Protein AF-A0ABD5UGR2-F1 (afdb_monomer)

Structure (mmCIF, N/CA/C/O backbone):
data_AF-A0ABD5UGR2-F1
#
_entry.id   AF-A0ABD5UGR2-F1
#
loop_
_atom_site.group_PDB
_atom_site.id
_atom_site.type_symbol
_atom_site.label_atom_id
_atom_site.label_alt_id
_atom_site.label_comp_id
_atom_site.label_asym_id
_atom_site.label_entity_id
_atom_site.label_seq_id
_atom_site.pdbx_PDB_ins_code
_atom_site.Cartn_x
_atom_site.Cartn_y
_atom_site.Cartn_z
_atom_site.occupancy
_atom_site.B_iso_or_equiv
_atom_site.auth_seq_id
_atom_site.auth_comp_id
_atom_site.auth_asym_id
_atom_site.auth_atom_id
_atom_site.pdbx_PDB_model_num
ATOM 1 N N . MET A 1 1 ? 30.090 -13.071 13.241 1.00 34.38 1 MET A N 1
ATOM 2 C CA . MET A 1 1 ? 28.901 -12.223 13.457 1.00 34.38 1 MET A CA 1
ATOM 3 C C . MET A 1 1 ? 27.760 -12.884 12.710 1.00 34.38 1 MET A C 1
ATOM 5 O O . MET A 1 1 ? 27.847 -12.988 11.494 1.00 34.38 1 MET A O 1
ATOM 9 N N . GLY A 1 2 ? 26.800 -13.471 13.425 1.00 33.19 2 GLY A N 1
ATOM 10 C CA . GLY A 1 2 ? 25.621 -14.063 12.788 1.00 33.19 2 GLY A CA 1
ATOM 11 C C . GLY A 1 2 ? 24.714 -12.965 12.222 1.00 33.19 2 GLY A C 1
ATOM 12 O O . GLY A 1 2 ? 24.789 -11.835 12.709 1.00 33.19 2 GLY A O 1
ATOM 13 N N . PRO A 1 3 ? 23.892 -13.257 11.202 1.00 37.03 3 PRO A N 1
ATOM 14 C CA . PRO A 1 3 ? 22.902 -12.302 10.729 1.00 37.03 3 PRO A CA 1
ATOM 15 C C . PRO A 1 3 ? 21.953 -11.975 11.884 1.00 37.03 3 PRO A C 1
ATOM 17 O O . PRO A 1 3 ? 21.400 -12.876 12.516 1.00 37.03 3 PRO A O 1
ATOM 20 N N . THR A 1 4 ? 21.798 -10.688 12.182 1.00 37.28 4 THR A N 1
ATOM 21 C CA . THR A 1 4 ? 20.775 -10.197 13.103 1.00 37.28 4 THR A CA 1
ATOM 22 C C . THR A 1 4 ? 19.424 -10.733 12.624 1.00 37.28 4 THR A C 1
ATOM 24 O O . THR A 1 4 ? 19.111 -10.576 11.439 1.00 37.28 4 THR A O 1
ATOM 27 N N . PRO A 1 5 ? 18.624 -11.395 13.474 1.00 38.44 5 PRO A N 1
ATOM 28 C CA . PRO A 1 5 ? 17.285 -11.783 13.078 1.00 38.44 5 PRO A CA 1
ATOM 29 C C . PRO A 1 5 ? 16.482 -10.492 12.902 1.00 38.44 5 PRO A C 1
ATOM 31 O O . PRO A 1 5 ? 16.138 -9.832 13.878 1.00 38.44 5 PRO A O 1
ATOM 34 N N . HIS A 1 6 ? 16.201 -10.102 11.660 1.00 45.94 6 HIS A N 1
ATOM 35 C CA . HIS A 1 6 ? 15.131 -9.149 11.385 1.00 45.94 6 HIS A CA 1
ATOM 36 C C . HIS A 1 6 ? 13.817 -9.869 11.716 1.00 45.94 6 HIS A C 1
ATOM 38 O O . HIS A 1 6 ? 13.254 -10.556 10.870 1.00 45.94 6 HIS A O 1
ATOM 44 N N . SER A 1 7 ? 13.392 -9.813 12.984 1.00 45.75 7 SER A N 1
ATOM 45 C CA . SER A 1 7 ? 12.171 -10.478 13.464 1.00 45.75 7 SER A CA 1
ATOM 46 C C . SER A 1 7 ? 10.907 -9.642 13.254 1.00 45.75 7 SER A C 1
ATOM 48 O O . SER A 1 7 ? 9.830 -10.068 13.661 1.00 45.75 7 SER A O 1
ATOM 50 N N . GLU A 1 8 ? 11.017 -8.457 12.655 1.00 59.09 8 GLU A N 1
ATOM 51 C CA . GLU A 1 8 ? 9.871 -7.602 12.367 1.00 59.09 8 GLU A CA 1
ATOM 52 C C . GLU A 1 8 ? 9.554 -7.592 10.873 1.00 59.09 8 GLU A C 1
ATOM 54 O O . GLU A 1 8 ? 10.422 -7.355 10.034 1.00 59.09 8 GLU A O 1
ATOM 59 N N . ALA A 1 9 ? 8.281 -7.841 10.557 1.00 66.06 9 ALA A N 1
ATOM 60 C CA . ALA A 1 9 ? 7.739 -7.738 9.210 1.00 66.06 9 ALA A CA 1
ATOM 61 C C . ALA A 1 9 ? 8.011 -6.340 8.621 1.00 66.06 9 ALA A C 1
ATOM 63 O O . ALA A 1 9 ? 7.829 -5.323 9.297 1.00 66.06 9 ALA A O 1
ATOM 64 N N . VAL A 1 10 ? 8.421 -6.294 7.352 1.00 81.38 10 VAL A N 1
ATOM 65 C CA . VAL A 1 10 ? 8.827 -5.064 6.656 1.00 81.38 10 VAL A CA 1
ATOM 66 C C . VAL A 1 10 ? 7.631 -4.139 6.433 1.00 81.38 10 VAL A C 1
ATOM 68 O O . VAL A 1 10 ? 6.599 -4.595 5.970 1.00 81.38 10 VAL A O 1
ATOM 71 N N . ALA A 1 11 ? 7.750 -2.835 6.693 1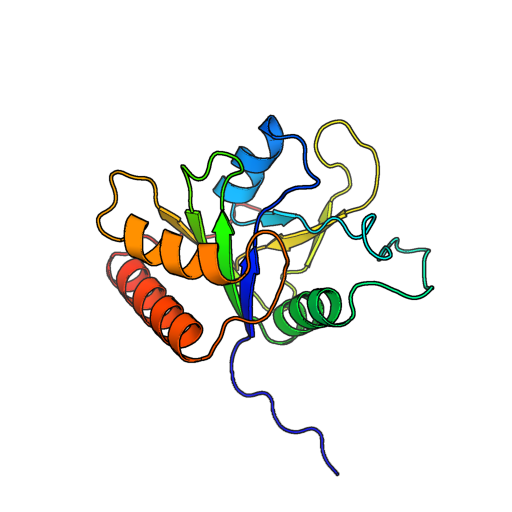.00 83.94 11 ALA A N 1
ATOM 72 C CA . ALA A 1 11 ? 6.663 -1.872 6.489 1.00 83.94 11 ALA A CA 1
ATOM 73 C C . ALA A 1 11 ? 6.960 -0.914 5.319 1.00 83.94 11 ALA A C 1
ATOM 75 O O . ALA A 1 11 ? 7.968 -0.219 5.366 1.00 83.94 11 ALA A O 1
ATOM 76 N N . ILE A 1 12 ? 6.107 -0.854 4.286 1.00 84.56 12 ILE A N 1
ATOM 77 C CA . ILE A 1 12 ? 6.342 -0.069 3.050 1.00 84.56 12 ILE A CA 1
ATOM 78 C C . ILE A 1 12 ? 5.190 0.901 2.754 1.00 84.56 12 ILE A C 1
ATOM 80 O O . ILE A 1 12 ? 4.027 0.529 2.833 1.00 84.56 12 ILE A O 1
ATOM 84 N N . ALA A 1 13 ? 5.480 2.118 2.292 1.00 83.69 13 ALA A N 1
ATOM 85 C CA . ALA A 1 13 ? 4.491 2.991 1.640 1.00 83.69 13 ALA A CA 1
ATOM 86 C C . ALA A 1 13 ? 4.974 3.443 0.260 1.00 83.69 13 ALA A C 1
ATOM 88 O O . ALA A 1 13 ? 6.170 3.667 0.075 1.00 83.69 13 ALA A O 1
ATOM 89 N N . CYS A 1 14 ? 4.059 3.538 -0.712 1.00 80.56 14 CYS A N 1
ATOM 90 C CA . CYS A 1 14 ? 4.409 3.825 -2.107 1.00 80.56 14 CYS A CA 1
ATOM 91 C C . CYS A 1 14 ? 3.213 4.233 -2.998 1.00 80.56 14 CYS A C 1
ATOM 93 O O . CYS A 1 14 ? 2.047 4.216 -2.591 1.00 80.56 14 CYS A O 1
ATOM 95 N N . GLU A 1 15 ? 3.531 4.566 -4.253 1.00 76.50 15 GLU A N 1
ATOM 96 C CA . GLU A 1 15 ? 2.606 4.880 -5.347 1.00 76.50 15 GLU A CA 1
ATOM 97 C C . GLU A 1 15 ? 3.103 4.212 -6.645 1.00 76.50 15 GLU A C 1
ATOM 99 O O . GLU A 1 15 ? 4.303 4.225 -6.920 1.00 76.50 15 GLU A O 1
ATOM 104 N N . ASN A 1 16 ? 2.195 3.677 -7.469 1.00 73.75 16 ASN A N 1
ATOM 105 C CA . ASN A 1 16 ? 2.500 2.956 -8.719 1.00 73.75 16 ASN A CA 1
ATOM 106 C C . ASN A 1 16 ? 2.838 3.889 -9.909 1.00 73.75 16 ASN A C 1
ATOM 108 O O . ASN A 1 16 ? 2.299 3.740 -11.003 1.00 73.75 16 ASN A O 1
ATOM 112 N N . LYS A 1 17 ? 3.734 4.867 -9.731 1.00 66.31 17 LYS A N 1
ATOM 113 C CA . LYS A 1 17 ? 3.922 5.994 -10.675 1.00 66.31 17 LYS A CA 1
ATOM 114 C C . LYS A 1 17 ? 4.314 5.652 -12.111 1.00 66.31 17 LYS A C 1
ATOM 116 O O . LYS A 1 17 ? 4.044 6.433 -13.016 1.00 66.31 17 LYS A O 1
ATOM 121 N N . ALA A 1 18 ? 4.978 4.530 -12.321 1.00 64.50 18 ALA A N 1
ATOM 122 C CA . ALA A 1 18 ? 5.508 4.153 -13.625 1.00 64.50 18 ALA A CA 1
ATOM 123 C C . ALA A 1 18 ? 4.540 3.352 -14.506 1.00 64.50 18 ALA A C 1
ATOM 125 O O . ALA A 1 18 ? 4.860 2.947 -15.626 1.00 64.50 18 ALA A O 1
ATOM 126 N N . VAL A 1 19 ? 3.341 3.120 -13.992 1.00 71.25 19 VAL A N 1
ATOM 127 C CA . VAL A 1 19 ? 2.264 2.448 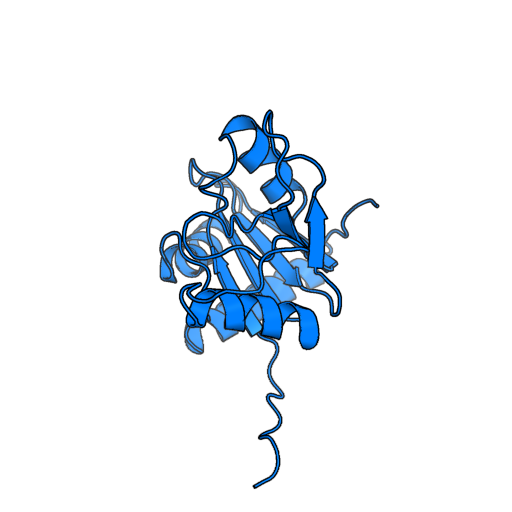-14.701 1.00 71.25 19 VAL A CA 1
ATOM 128 C C . VAL A 1 19 ? 1.344 3.509 -15.316 1.00 71.25 19 VAL A C 1
ATOM 130 O O . VAL A 1 19 ? 1.176 4.572 -14.722 1.00 71.25 19 VAL A O 1
ATOM 133 N N . PRO A 1 20 ? 0.700 3.281 -16.473 1.00 75.06 20 PRO A N 1
ATOM 134 C CA . PRO A 1 20 ? -0.332 4.193 -16.967 1.00 75.06 20 PRO A CA 1
ATOM 135 C C . PRO A 1 20 ? -1.441 4.420 -15.928 1.00 75.06 20 PRO A C 1
ATOM 137 O O . PRO A 1 20 ? -1.898 3.466 -15.296 1.00 75.06 20 PRO A O 1
ATOM 140 N N . SER A 1 21 ? -1.898 5.665 -15.753 1.00 73.62 21 SER A N 1
ATOM 141 C CA . SER A 1 21 ? -2.865 6.044 -14.703 1.00 73.62 21 SER A CA 1
ATOM 142 C C . SER A 1 21 ? -4.138 5.192 -14.702 1.00 73.62 21 SER A C 1
ATOM 144 O O . SER A 1 21 ? -4.664 4.864 -13.640 1.00 73.62 21 SER A O 1
ATOM 146 N N . GLU A 1 22 ? -4.604 4.793 -15.887 1.00 73.25 22 GLU A N 1
ATOM 147 C CA . GLU A 1 22 ? -5.770 3.922 -16.067 1.00 73.25 22 GLU A CA 1
ATOM 148 C C . GLU A 1 22 ? -5.552 2.522 -15.465 1.00 73.25 22 GLU A C 1
ATOM 150 O O . GLU A 1 22 ? -6.447 1.955 -14.841 1.00 73.25 22 GLU A O 1
ATOM 155 N N . SER A 1 23 ? -4.336 1.980 -15.571 1.00 77.69 23 SER A N 1
ATOM 156 C CA . SER A 1 23 ? -3.981 0.670 -15.015 1.00 77.69 23 SER A CA 1
ATOM 157 C C . SER A 1 23 ? -3.564 0.749 -13.542 1.00 77.69 23 SER A C 1
ATOM 159 O O . SER A 1 23 ? -3.814 -0.194 -12.791 1.00 77.69 23 SER A O 1
ATOM 161 N N . GLN A 1 24 ? -3.000 1.877 -13.090 1.00 78.88 24 GLN A N 1
ATOM 162 C CA . GLN A 1 24 ? -2.633 2.100 -11.682 1.00 78.88 24 GLN A CA 1
ATOM 163 C C . GLN A 1 24 ? -3.812 1.868 -10.735 1.00 78.88 24 GLN A C 1
ATOM 165 O O . GLN A 1 24 ? -3.679 1.160 -9.738 1.00 78.88 24 GLN A O 1
ATOM 170 N N . GLY A 1 25 ? -4.978 2.434 -11.064 1.00 81.88 25 GLY A N 1
ATOM 171 C CA . GLY A 1 25 ? -6.188 2.268 -10.259 1.00 81.88 25 GLY A CA 1
ATOM 172 C C . GLY A 1 25 ? -6.565 0.797 -10.080 1.00 81.88 25 GLY A C 1
ATOM 173 O O . GLY A 1 25 ? -6.869 0.374 -8.966 1.00 81.88 25 GLY A O 1
ATOM 174 N N . ARG A 1 26 ? -6.460 0.002 -11.153 1.00 85.56 26 ARG A N 1
ATOM 175 C CA . ARG A 1 26 ? -6.736 -1.439 -11.131 1.00 85.56 26 ARG A CA 1
ATOM 176 C C . ARG A 1 26 ? -5.749 -2.197 -10.246 1.00 85.56 26 ARG A C 1
ATOM 178 O O . ARG A 1 26 ? -6.196 -2.941 -9.382 1.00 85.56 26 ARG A O 1
ATOM 185 N N . TYR A 1 27 ? -4.442 -1.998 -10.418 1.00 86.19 27 TYR A N 1
ATOM 186 C CA . TYR A 1 27 ? -3.434 -2.719 -9.629 1.00 86.19 27 TYR A CA 1
ATOM 187 C C . TYR A 1 27 ? -3.499 -2.371 -8.142 1.00 86.19 27 TYR A C 1
ATOM 189 O O . TYR A 1 27 ? -3.452 -3.257 -7.291 1.00 86.19 27 TYR A O 1
ATOM 197 N N . ASN A 1 28 ? -3.727 -1.100 -7.815 1.00 87.50 28 ASN A N 1
ATOM 198 C CA . ASN A 1 28 ? -3.968 -0.690 -6.436 1.00 87.50 28 ASN A CA 1
ATOM 199 C C . ASN A 1 28 ? -5.218 -1.378 -5.885 1.00 87.50 28 ASN A C 1
ATOM 201 O O . ASN A 1 28 ? -5.177 -2.002 -4.827 1.00 87.50 28 ASN A O 1
ATOM 205 N N . ALA A 1 29 ? -6.320 -1.338 -6.638 1.00 87.31 29 ALA A N 1
ATOM 206 C CA . ALA A 1 29 ? -7.564 -1.985 -6.252 1.00 87.31 29 ALA A CA 1
ATOM 207 C C . ALA A 1 29 ? -7.441 -3.509 -6.113 1.00 87.31 29 ALA A C 1
ATOM 209 O O . ALA A 1 29 ? -8.297 -4.087 -5.450 1.00 87.31 29 ALA A O 1
ATOM 210 N N . THR A 1 30 ? -6.403 -4.154 -6.648 1.00 88.44 30 THR A N 1
ATOM 211 C CA . THR A 1 30 ? -6.105 -5.585 -6.449 1.00 88.44 30 THR A CA 1
ATOM 212 C C . THR A 1 30 ? -4.962 -5.841 -5.465 1.00 88.44 30 THR A C 1
ATOM 214 O O . THR A 1 30 ? -4.590 -6.991 -5.248 1.00 88.44 30 THR A O 1
ATOM 217 N N . GLY A 1 31 ? -4.419 -4.801 -4.827 1.00 88.56 31 GLY A N 1
ATOM 218 C CA . GLY A 1 31 ? -3.352 -4.938 -3.834 1.00 88.56 31 GLY A CA 1
ATOM 219 C C . GLY A 1 31 ? -1.993 -5.269 -4.437 1.00 88.56 31 GLY A C 1
ATOM 220 O O . GLY A 1 31 ? -1.127 -5.791 -3.739 1.00 88.56 31 GLY A O 1
ATOM 221 N N . LEU A 1 32 ? -1.825 -4.986 -5.727 1.00 88.38 32 LEU A N 1
ATOM 222 C CA . LEU A 1 32 ? -0.585 -5.182 -6.449 1.00 88.38 32 LEU A CA 1
ATOM 223 C C . LEU A 1 32 ? 0.195 -3.868 -6.483 1.00 88.38 32 LEU A C 1
ATOM 225 O O . LEU A 1 32 ? -0.168 -2.912 -7.175 1.00 88.38 32 LEU A O 1
ATOM 229 N N . LEU A 1 33 ? 1.294 -3.834 -5.739 1.00 85.56 33 LEU A N 1
ATOM 230 C CA . LEU A 1 33 ? 2.320 -2.820 -5.914 1.00 85.56 33 LEU A CA 1
ATOM 231 C C . LEU A 1 33 ? 3.103 -3.195 -7.166 1.00 85.56 33 L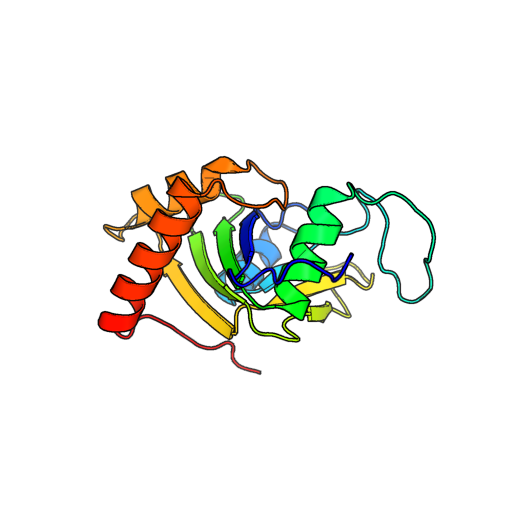EU A C 1
ATOM 233 O O . LEU A 1 33 ? 3.744 -4.237 -7.187 1.00 85.56 33 LEU A O 1
ATOM 237 N N . VAL A 1 34 ? 3.046 -2.371 -8.202 1.00 79.56 34 VAL A N 1
ATOM 238 C CA . VAL A 1 34 ? 3.834 -2.547 -9.419 1.00 79.56 34 VAL A CA 1
ATOM 239 C C . VAL A 1 34 ? 5.100 -1.723 -9.273 1.00 79.56 34 VAL A C 1
ATOM 241 O O . VAL A 1 34 ? 5.058 -0.495 -9.192 1.00 79.56 34 VAL A O 1
ATOM 244 N N . VAL A 1 35 ? 6.236 -2.406 -9.230 1.00 71.75 35 VAL A N 1
ATOM 245 C CA . VAL A 1 35 ? 7.534 -1.764 -9.083 1.00 71.75 35 VAL A CA 1
ATOM 246 C C . VAL A 1 35 ? 8.148 -1.657 -10.469 1.00 71.75 35 VAL A C 1
ATOM 248 O O . VAL A 1 35 ? 8.510 -2.656 -11.087 1.00 71.75 35 VAL A O 1
ATOM 251 N N . ASP A 1 36 ? 8.252 -0.429 -10.970 1.00 59.09 36 ASP A N 1
ATOM 252 C CA . ASP A 1 36 ? 9.050 -0.164 -12.159 1.00 59.09 36 ASP A CA 1
ATOM 253 C C . ASP A 1 36 ? 10.504 0.031 -11.771 1.00 59.09 36 ASP A C 1
ATOM 255 O O . ASP A 1 36 ? 10.913 1.069 -11.245 1.00 59.09 36 ASP A O 1
ATOM 259 N N . TYR A 1 37 ? 11.281 -1.001 -12.053 1.00 54.09 37 TYR A N 1
ATOM 260 C CA . TYR A 1 37 ? 12.714 -0.997 -11.838 1.00 54.09 37 TYR A CA 1
ATOM 261 C C . TYR A 1 37 ? 13.471 -0.199 -12.916 1.00 54.09 37 TYR A C 1
ATOM 263 O O . TYR A 1 37 ? 14.674 -0.014 -12.785 1.00 54.09 37 TYR A O 1
ATOM 271 N N . SER A 1 38 ? 12.825 0.313 -13.970 1.00 40.34 38 SER A N 1
ATOM 272 C CA . SER A 1 38 ? 13.517 1.017 -15.063 1.00 40.34 38 SER A CA 1
ATOM 273 C C . SER A 1 38 ? 13.993 2.432 -14.703 1.00 40.34 38 SER A C 1
ATOM 275 O O . SER A 1 38 ? 14.941 2.928 -15.304 1.00 40.34 38 SER A O 1
ATOM 277 N N . THR A 1 39 ? 13.429 3.067 -13.669 1.00 45.19 39 THR A N 1
ATOM 278 C CA . THR A 1 39 ? 13.901 4.381 -13.172 1.00 45.19 39 THR A CA 1
ATOM 279 C C . THR A 1 39 ? 15.034 4.271 -12.141 1.00 45.19 39 THR A C 1
ATOM 281 O O . THR A 1 39 ? 15.503 5.274 -11.603 1.00 45.19 39 THR A O 1
ATOM 284 N N . GLY A 1 40 ? 15.498 3.041 -11.897 1.00 39.34 40 GLY A N 1
ATOM 285 C CA . GLY A 1 40 ? 16.643 2.712 -11.063 1.00 39.34 40 GLY A CA 1
ATOM 286 C C . GLY A 1 40 ? 16.893 1.205 -11.089 1.00 39.34 40 GLY A C 1
ATOM 287 O O . GLY A 1 40 ? 16.572 0.535 -10.123 1.00 39.34 40 GLY A O 1
ATOM 288 N N . HIS A 1 41 ? 17.439 0.726 -12.205 1.00 40.62 41 HIS A N 1
ATOM 289 C CA . HIS A 1 41 ? 18.040 -0.581 -12.516 1.00 40.62 41 HIS A CA 1
ATOM 290 C C . HIS A 1 41 ? 17.209 -1.851 -12.261 1.00 40.62 41 HIS A C 1
ATOM 292 O O . HIS A 1 41 ? 16.993 -2.313 -11.139 1.00 40.62 41 HIS A O 1
ATOM 298 N N . SER A 1 42 ? 16.800 -2.415 -13.396 1.00 33.84 42 SER A N 1
ATOM 299 C CA . SER A 1 42 ? 15.946 -3.568 -13.628 1.00 33.84 42 SER A CA 1
ATOM 300 C C . SER A 1 42 ? 16.344 -4.806 -12.810 1.00 33.84 42 SER A C 1
ATOM 302 O O . SER A 1 42 ? 17.512 -5.132 -12.645 1.00 33.84 42 SER A O 1
ATOM 304 N N . PHE A 1 43 ? 15.347 -5.562 -12.346 1.00 38.69 43 PHE A N 1
ATOM 305 C CA . PHE A 1 43 ? 15.473 -7.017 -12.416 1.00 38.69 43 PHE A CA 1
ATOM 306 C C . PHE A 1 43 ? 14.756 -7.467 -13.676 1.00 38.69 43 PHE A C 1
ATOM 308 O O . PHE A 1 43 ? 13.729 -8.147 -13.612 1.00 38.69 43 PHE A O 1
ATOM 315 N N . ASN A 1 44 ? 15.295 -7.059 -14.818 1.00 39.47 44 ASN A N 1
ATOM 316 C CA . ASN A 1 44 ? 15.100 -7.857 -16.007 1.00 39.47 44 ASN A CA 1
ATOM 317 C C . ASN A 1 44 ? 15.731 -9.218 -15.684 1.00 39.47 44 ASN A C 1
ATOM 319 O O . ASN A 1 44 ? 16.759 -9.266 -15.004 1.00 39.47 44 ASN A O 1
ATOM 323 N N . LYS A 1 45 ? 15.133 -10.330 -16.107 1.00 39.59 45 LYS A N 1
ATOM 324 C CA . LYS A 1 45 ? 15.722 -11.660 -15.857 1.00 39.59 45 LYS A CA 1
ATOM 325 C C . LYS A 1 45 ? 17.160 -11.775 -16.403 1.00 39.59 45 LYS A C 1
ATOM 327 O O . LYS A 1 45 ? 17.903 -12.645 -15.960 1.00 39.59 45 LYS A O 1
ATOM 332 N N . ASP A 1 46 ? 17.521 -10.873 -17.321 1.00 43.06 46 ASP A N 1
ATOM 333 C CA . ASP A 1 46 ? 18.805 -10.808 -18.013 1.00 43.06 46 ASP A CA 1
ATOM 334 C C . ASP A 1 46 ? 19.728 -9.657 -17.540 1.00 43.06 46 ASP A C 1
ATOM 336 O O . ASP A 1 46 ? 20.909 -9.669 -17.880 1.00 43.06 46 ASP A O 1
ATOM 340 N N . ASP A 1 47 ? 19.249 -8.693 -16.737 1.00 41.97 47 ASP A N 1
ATOM 341 C CA . ASP A 1 47 ? 20.071 -7.560 -16.273 1.00 41.97 47 ASP A CA 1
ATOM 342 C C . ASP A 1 47 ? 20.553 -7.791 -14.841 1.00 41.97 47 ASP A C 1
ATOM 344 O O . ASP A 1 47 ? 19.790 -7.748 -13.875 1.00 41.97 47 ASP A O 1
ATOM 348 N N . HIS A 1 48 ? 21.857 -8.015 -14.713 1.00 40.72 48 HIS A N 1
ATOM 349 C CA . HIS A 1 48 ? 22.541 -8.206 -13.438 1.00 40.72 48 HIS A CA 1
ATOM 350 C C . HIS A 1 48 ? 23.354 -6.979 -12.981 1.00 40.72 48 HIS A C 1
ATOM 352 O O . HIS A 1 48 ? 24.084 -7.092 -11.997 1.00 40.72 48 HIS A O 1
ATOM 358 N N . ASP A 1 49 ? 23.211 -5.810 -13.624 1.00 38.34 49 ASP A N 1
ATOM 359 C CA . ASP A 1 49 ? 24.051 -4.634 -13.344 1.00 38.34 49 ASP A CA 1
ATOM 360 C C . ASP A 1 49 ? 23.305 -3.429 -12.732 1.00 38.34 49 ASP A C 1
ATOM 362 O O . ASP A 1 49 ? 22.681 -2.593 -13.386 1.00 38.34 49 ASP A O 1
ATOM 366 N N . GLY A 1 50 ? 23.431 -3.354 -11.404 1.00 47.44 50 GLY A N 1
ATOM 367 C CA . GLY A 1 50 ? 23.970 -2.189 -10.697 1.00 47.44 50 GLY A CA 1
ATOM 368 C C . GLY A 1 50 ? 23.373 -0.809 -10.981 1.00 47.44 50 GLY A C 1
ATOM 369 O O . GLY A 1 50 ? 23.950 -0.024 -11.719 1.00 47.44 50 GLY A O 1
ATOM 370 N N . SER A 1 51 ? 22.298 -0.469 -10.269 1.00 42.12 51 SER A N 1
ATOM 371 C CA . SER A 1 51 ? 22.192 0.714 -9.382 1.00 42.12 51 SER A CA 1
ATOM 372 C C . SER A 1 51 ? 20.739 1.109 -9.103 1.00 42.12 51 SER A C 1
ATOM 374 O O . SER A 1 51 ? 20.345 2.270 -9.162 1.00 42.12 51 SER A O 1
ATOM 376 N N . ALA A 1 52 ? 19.899 0.135 -8.747 1.00 48.81 52 ALA A N 1
ATOM 377 C CA . ALA A 1 52 ? 18.648 0.482 -8.101 1.00 48.81 52 ALA A CA 1
ATOM 378 C C . ALA A 1 52 ? 18.983 1.272 -6.856 1.00 48.81 52 ALA A C 1
ATOM 380 O O . ALA A 1 52 ? 19.968 0.944 -6.197 1.00 48.81 52 ALA A O 1
ATOM 381 N N . SER A 1 53 ? 18.198 2.308 -6.537 1.00 54.00 53 SER A N 1
ATOM 382 C CA . SER A 1 53 ? 18.282 2.956 -5.228 1.00 54.00 53 SER A CA 1
ATOM 383 C C . SER A 1 53 ? 18.267 1.819 -4.205 1.00 54.00 53 SER A C 1
ATOM 385 O O . SER A 1 53 ? 17.230 1.171 -4.024 1.00 54.00 53 SER A O 1
ATOM 387 N N . THR A 1 54 ? 19.434 1.512 -3.628 1.00 61.72 54 THR A N 1
ATOM 388 C CA . THR A 1 54 ? 19.699 0.243 -2.933 1.00 61.72 54 THR A CA 1
ATOM 389 C C . THR A 1 54 ? 18.647 -0.005 -1.858 1.00 61.72 54 THR A C 1
ATOM 391 O O . THR A 1 54 ? 18.218 -1.129 -1.630 1.00 61.72 54 THR A O 1
ATOM 394 N N . THR A 1 55 ? 18.142 1.083 -1.279 1.00 67.44 55 THR A N 1
ATOM 395 C CA . THR A 1 55 ? 17.049 1.138 -0.313 1.00 67.44 55 THR A CA 1
ATOM 396 C C . THR A 1 55 ? 15.717 0.591 -0.831 1.00 67.44 55 THR A C 1
ATOM 398 O O . THR A 1 55 ? 15.100 -0.219 -0.150 1.00 67.44 55 THR A O 1
ATOM 401 N N . ALA A 1 56 ? 15.257 1.011 -2.011 1.00 73.31 56 ALA A N 1
ATOM 402 C CA . ALA A 1 56 ? 13.976 0.567 -2.571 1.00 73.31 56 ALA A CA 1
ATOM 403 C C . ALA A 1 56 ? 14.037 -0.909 -2.966 1.00 73.31 56 ALA A C 1
ATOM 405 O O . ALA A 1 56 ? 13.126 -1.680 -2.667 1.00 73.31 56 ALA A O 1
ATOM 406 N N . PHE A 1 57 ? 15.155 -1.311 -3.575 1.00 72.62 57 PHE A N 1
ATOM 407 C CA . PHE A 1 57 ? 15.389 -2.705 -3.913 1.00 72.62 57 PHE A CA 1
ATOM 408 C C . PHE A 1 57 ? 15.445 -3.595 -2.665 1.00 72.62 57 PHE A C 1
ATOM 410 O O . PHE A 1 57 ? 14.757 -4.614 -2.613 1.00 72.62 57 PHE A O 1
ATOM 417 N N . ASN A 1 58 ? 16.209 -3.193 -1.645 1.00 74.12 58 ASN A N 1
ATOM 418 C CA . ASN A 1 58 ? 16.283 -3.928 -0.386 1.00 74.12 58 ASN A CA 1
ATOM 419 C C . ASN A 1 58 ? 14.911 -4.020 0.285 1.00 74.12 58 ASN A C 1
ATOM 421 O O . ASN A 1 58 ? 14.535 -5.112 0.682 1.00 74.12 58 ASN A O 1
ATOM 425 N N . ALA A 1 59 ? 14.123 -2.940 0.317 1.00 77.75 59 ALA A N 1
ATOM 426 C CA . ALA A 1 59 ? 12.785 -2.969 0.904 1.00 77.75 59 ALA A CA 1
ATOM 427 C C . ALA A 1 59 ? 11.865 -3.990 0.212 1.00 77.75 59 ALA A C 1
ATOM 429 O O . ALA A 1 59 ? 11.208 -4.779 0.888 1.00 77.75 59 ALA A O 1
ATOM 430 N N . VAL A 1 60 ? 11.848 -4.034 -1.127 1.00 78.50 60 VAL A N 1
ATOM 431 C CA . VAL A 1 60 ? 11.044 -5.024 -1.872 1.00 78.50 60 VAL A CA 1
ATOM 432 C C . VAL A 1 60 ? 11.568 -6.442 -1.664 1.00 78.50 60 VAL A C 1
ATOM 434 O O . VAL A 1 60 ? 10.781 -7.363 -1.447 1.00 78.50 60 VAL A O 1
ATOM 437 N N . ARG A 1 61 ? 12.890 -6.634 -1.718 1.00 77.06 61 ARG A N 1
ATOM 438 C CA . ARG A 1 61 ? 13.520 -7.942 -1.499 1.00 77.06 61 ARG A CA 1
ATOM 439 C C . ARG A 1 61 ? 13.220 -8.465 -0.097 1.00 77.06 61 ARG A C 1
ATOM 441 O O . ARG A 1 61 ? 12.861 -9.630 0.054 1.00 77.06 61 ARG A O 1
ATOM 448 N N . ASP A 1 62 ? 13.355 -7.615 0.910 1.00 79.62 62 ASP A N 1
ATOM 449 C CA . ASP A 1 62 ? 13.136 -7.976 2.302 1.00 79.62 62 ASP A CA 1
ATOM 450 C C . ASP A 1 62 ? 11.643 -8.256 2.535 1.00 79.62 62 ASP A C 1
ATOM 452 O O . ASP A 1 62 ? 11.313 -9.292 3.105 1.00 79.62 62 ASP A O 1
ATOM 456 N N . ALA A 1 63 ? 10.730 -7.444 1.989 1.00 79.94 63 ALA A N 1
ATOM 457 C CA . ALA A 1 63 ? 9.293 -7.728 2.051 1.00 79.94 63 ALA A CA 1
ATOM 458 C C . ALA A 1 63 ? 8.910 -9.032 1.332 1.00 79.94 63 ALA A C 1
ATOM 460 O O . ALA A 1 63 ? 8.062 -9.775 1.813 1.00 79.94 63 ALA A O 1
ATOM 461 N N . SER A 1 64 ? 9.554 -9.362 0.209 1.00 78.31 64 SER A N 1
ATOM 462 C CA . SER A 1 64 ? 9.330 -10.645 -0.466 1.00 78.31 64 SER A CA 1
ATOM 463 C C . SER A 1 64 ? 9.835 -11.835 0.340 1.00 78.31 64 SER A C 1
ATOM 465 O O . SER A 1 64 ? 9.253 -12.916 0.257 1.00 78.31 64 SER A O 1
ATOM 467 N N . ARG A 1 65 ? 10.959 -11.676 1.042 1.00 79.69 65 ARG A N 1
ATOM 468 C CA . ARG A 1 65 ? 11.619 -12.768 1.762 1.00 79.69 65 ARG A CA 1
ATOM 469 C C . ARG A 1 65 ? 11.003 -13.010 3.134 1.00 79.69 65 ARG A C 1
ATOM 471 O O . ARG A 1 65 ? 10.949 -14.151 3.579 1.00 79.69 65 ARG A O 1
ATOM 478 N N . TYR A 1 66 ? 10.578 -11.944 3.798 1.00 82.31 66 TYR A N 1
ATOM 479 C CA . TYR A 1 66 ? 10.151 -11.965 5.196 1.00 82.31 66 TYR A CA 1
ATOM 480 C C . TYR A 1 66 ? 8.672 -11.608 5.377 1.00 82.31 66 TYR A C 1
ATOM 482 O O . TYR A 1 66 ? 8.173 -11.629 6.499 1.00 82.31 66 TYR A O 1
ATOM 490 N N . GLY A 1 67 ? 7.968 -11.283 4.292 1.00 84.31 67 GLY A N 1
ATOM 491 C CA . GLY A 1 67 ? 6.646 -10.682 4.367 1.00 84.31 67 GLY A CA 1
ATOM 492 C C . GLY A 1 67 ? 6.716 -9.237 4.860 1.00 84.31 67 GLY A C 1
ATOM 493 O O . GLY A 1 67 ? 7.784 -8.651 5.078 1.00 84.31 67 GLY A O 1
ATOM 494 N N . GLY A 1 68 ? 5.551 -8.630 5.035 1.00 89.44 68 GLY A N 1
ATOM 495 C CA . GLY A 1 68 ? 5.494 -7.235 5.434 1.00 89.44 68 GLY A CA 1
ATOM 496 C C . GLY A 1 68 ? 4.090 -6.688 5.564 1.00 89.44 68 GLY A C 1
ATOM 497 O O . GLY A 1 68 ? 3.111 -7.395 5.372 1.00 89.44 68 GLY A O 1
ATOM 498 N N . ILE A 1 69 ? 4.006 -5.400 5.844 1.00 92.62 69 ILE A N 1
ATOM 499 C CA . ILE A 1 69 ? 2.812 -4.576 5.757 1.00 92.62 69 ILE A CA 1
ATOM 500 C C . ILE A 1 69 ? 3.081 -3.424 4.797 1.00 92.62 69 ILE A C 1
ATOM 502 O O . ILE A 1 69 ? 4.226 -3.013 4.597 1.00 92.62 69 ILE A O 1
ATOM 506 N N . GLY A 1 70 ? 2.045 -2.852 4.207 1.00 92.56 70 GLY A N 1
ATOM 507 C CA . GLY A 1 70 ? 2.256 -1.632 3.457 1.00 92.56 70 GLY A CA 1
ATOM 508 C C . GLY A 1 70 ? 1.020 -0.906 2.990 1.00 92.56 70 GLY A C 1
ATOM 509 O O . GLY A 1 70 ? -0.107 -1.334 3.232 1.00 92.56 70 GLY A O 1
ATOM 510 N N . THR A 1 71 ? 1.271 0.207 2.304 1.00 93.12 71 THR A N 1
ATOM 511 C CA . THR A 1 71 ? 0.257 1.036 1.658 1.00 93.12 71 THR A CA 1
ATOM 512 C C . THR A 1 71 ? 0.590 1.302 0.187 1.00 93.12 71 THR A C 1
ATOM 514 O O . THR A 1 71 ? 1.758 1.479 -0.173 1.00 93.12 71 THR A O 1
ATOM 517 N N . ILE A 1 72 ? -0.446 1.366 -0.653 1.00 90.81 72 ILE A N 1
ATOM 518 C CA . ILE A 1 72 ? -0.383 1.743 -2.070 1.00 90.81 72 ILE A CA 1
ATOM 519 C C . ILE A 1 72 ? -1.428 2.833 -2.323 1.00 90.81 72 ILE A C 1
ATOM 521 O O . ILE A 1 72 ? -2.630 2.600 -2.154 1.00 90.81 72 ILE A O 1
ATOM 525 N N . ARG A 1 73 ? -0.992 4.023 -2.740 1.00 88.25 73 ARG A N 1
ATOM 526 C CA . ARG A 1 73 ? -1.879 5.157 -3.054 1.00 88.25 73 ARG A CA 1
ATOM 527 C C . ARG A 1 73 ? -2.190 5.235 -4.543 1.00 88.25 73 ARG A C 1
ATOM 529 O O . ARG A 1 73 ? -1.305 5.016 -5.371 1.00 88.25 73 ARG A O 1
ATOM 536 N N . SER A 1 74 ? -3.440 5.547 -4.894 1.00 83.50 74 SER A N 1
ATOM 537 C CA . SER A 1 74 ? -3.822 5.864 -6.278 1.00 83.50 74 SER A CA 1
ATOM 538 C C . SER A 1 74 ? -3.169 7.164 -6.756 1.00 83.50 74 SER A C 1
ATOM 540 O O . SER A 1 74 ? -2.906 8.047 -5.939 1.00 83.50 74 SER A O 1
ATOM 542 N N . PRO A 1 75 ? -2.930 7.326 -8.068 1.00 75.88 75 PRO A N 1
ATOM 543 C CA . PRO A 1 75 ? -2.310 8.540 -8.608 1.00 75.88 75 PRO A CA 1
ATOM 544 C C . PRO 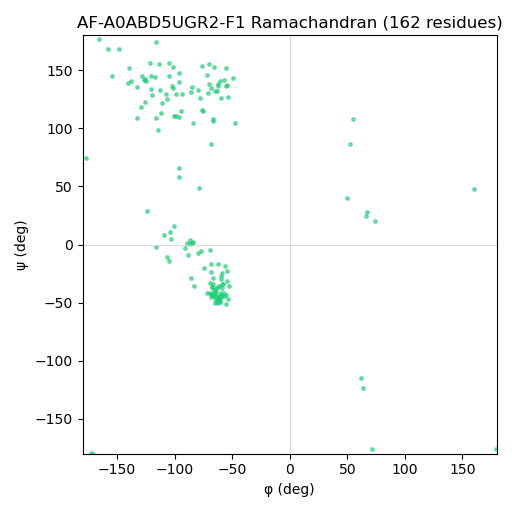A 1 75 ? -3.107 9.812 -8.283 1.00 75.88 75 PRO A C 1
ATOM 546 O O . PRO A 1 75 ? -2.533 10.860 -8.006 1.00 75.88 75 PRO A O 1
ATOM 549 N N . ASP A 1 76 ? -4.438 9.722 -8.227 1.00 79.69 76 ASP A N 1
ATOM 550 C CA . ASP A 1 76 ? -5.307 10.831 -7.814 1.00 79.69 76 ASP A CA 1
ATOM 551 C C . ASP A 1 76 ? -5.478 10.955 -6.291 1.00 79.69 76 ASP A C 1
ATOM 553 O O . ASP A 1 76 ? -6.210 11.824 -5.817 1.00 79.69 76 ASP A O 1
ATOM 557 N N . SER A 1 77 ? -4.807 10.097 -5.518 1.00 72.62 77 SER A N 1
ATOM 558 C CA . SER A 1 77 ? -4.898 10.032 -4.060 1.00 72.62 77 SER A CA 1
ATOM 559 C C . SER A 1 77 ? -6.342 9.988 -3.559 1.00 72.62 77 SER A C 1
ATOM 561 O O . SER A 1 77 ? -6.668 10.663 -2.582 1.00 72.62 77 SER A O 1
ATOM 563 N N . LYS A 1 78 ? -7.212 9.242 -4.252 1.00 84.06 78 LYS A N 1
ATOM 564 C CA . LYS A 1 78 ? -8.596 8.955 -3.842 1.00 84.06 78 LYS A CA 1
ATOM 565 C C . LYS A 1 78 ? -8.786 7.545 -3.309 1.00 84.06 78 LYS A C 1
ATOM 567 O O . LYS A 1 78 ? -9.823 7.268 -2.725 1.00 84.06 78 LYS A O 1
ATOM 572 N N . LEU A 1 79 ? -7.838 6.642 -3.521 1.00 89.75 79 LEU A N 1
ATOM 573 C CA . LEU A 1 79 ? -7.889 5.291 -2.980 1.00 89.75 79 LEU A CA 1
ATOM 574 C C . LEU A 1 79 ? -6.549 4.958 -2.349 1.00 89.75 79 LEU A C 1
ATOM 576 O O . LEU A 1 79 ? -5.490 5.211 -2.929 1.00 89.75 79 LEU A O 1
ATOM 580 N N . ILE A 1 80 ? -6.608 4.364 -1.165 1.00 93.38 80 ILE A N 1
ATOM 581 C CA . ILE A 1 80 ? -5.441 3.856 -0.463 1.00 93.38 80 ILE A CA 1
ATOM 582 C C . ILE A 1 80 ? -5.699 2.406 -0.148 1.00 93.38 80 ILE A C 1
ATOM 584 O O . ILE A 1 80 ? -6.687 2.045 0.486 1.00 93.38 80 ILE A O 1
ATOM 588 N N . THR A 1 81 ? -4.793 1.578 -0.627 1.00 94.62 81 THR A N 1
ATOM 589 C CA . THR A 1 81 ? -4.801 0.161 -0.332 1.00 94.62 81 THR A CA 1
ATOM 590 C C . THR A 1 81 ? -3.818 -0.090 0.784 1.00 94.62 81 THR A C 1
ATOM 592 O O . THR A 1 81 ? -2.687 0.373 0.694 1.00 94.62 81 THR A O 1
ATOM 595 N N . VAL A 1 82 ? -4.241 -0.798 1.820 1.00 95.50 82 VAL A N 1
ATOM 596 C CA . VAL A 1 82 ? -3.382 -1.212 2.932 1.00 95.50 82 VAL A CA 1
ATOM 597 C C . VAL A 1 82 ? -3.391 -2.728 3.011 1.00 95.50 82 VAL A C 1
ATOM 599 O O . VAL A 1 82 ? -4.420 -3.336 2.720 1.00 95.50 82 VAL A O 1
ATOM 602 N N . GLY A 1 83 ? -2.281 -3.361 3.369 1.00 94.62 83 GLY A N 1
ATOM 603 C CA . GLY A 1 83 ? -2.254 -4.819 3.416 1.00 94.62 83 GLY A CA 1
ATOM 604 C C . GLY A 1 83 ? -0.993 -5.426 3.996 1.00 94.62 83 GLY A C 1
ATOM 605 O O . GLY A 1 83 ? -0.076 -4.715 4.404 1.00 94.62 83 GLY A O 1
ATOM 606 N N . ARG A 1 84 ? -0.981 -6.758 4.018 1.00 93.00 84 ARG A N 1
ATOM 607 C CA . ARG A 1 84 ? 0.130 -7.627 4.399 1.00 93.00 84 ARG A CA 1
ATOM 608 C C . ARG A 1 84 ? 0.712 -8.273 3.154 1.00 93.00 84 ARG A C 1
ATOM 610 O O . ARG A 1 84 ? -0.025 -8.870 2.376 1.00 93.00 84 ARG A O 1
ATOM 617 N N . TYR A 1 85 ? 2.009 -8.125 2.932 1.00 87.69 85 TYR A N 1
ATOM 618 C CA . TYR A 1 85 ? 2.720 -8.817 1.862 1.00 87.69 85 TYR A CA 1
ATOM 619 C C . TYR A 1 85 ? 3.016 -10.249 2.297 1.00 87.69 85 TYR A C 1
ATOM 621 O O . TYR A 1 85 ? 3.516 -10.456 3.403 1.00 87.69 85 TYR A O 1
ATOM 629 N N . GLY A 1 86 ? 2.732 -11.211 1.421 1.00 76.00 86 GLY A N 1
ATOM 630 C CA . GLY A 1 86 ? 3.097 -12.605 1.656 1.00 76.00 86 GLY A CA 1
ATOM 631 C C . GLY A 1 86 ? 4.587 -12.850 1.423 1.00 76.00 86 GLY A C 1
ATOM 632 O O . GLY A 1 86 ? 5.224 -12.169 0.612 1.00 76.00 86 GLY A O 1
ATOM 633 N N . THR A 1 87 ? 5.136 -13.860 2.095 1.00 70.12 87 THR A N 1
ATOM 634 C CA . THR A 1 87 ? 6.421 -14.462 1.711 1.00 70.12 87 THR A CA 1
ATOM 635 C C . THR A 1 87 ? 6.256 -15.092 0.324 1.00 70.12 87 THR A C 1
ATOM 637 O O . THR A 1 87 ? 5.253 -15.756 0.078 1.00 70.12 87 THR A O 1
ATOM 640 N N . ASP A 1 88 ? 7.177 -14.832 -0.605 1.00 67.31 88 ASP A N 1
ATOM 641 C CA . ASP A 1 88 ? 7.024 -15.122 -2.048 1.00 67.31 88 ASP A CA 1
ATOM 642 C C . ASP A 1 88 ? 5.936 -14.279 -2.754 1.00 67.31 88 ASP A C 1
ATOM 644 O O . ASP A 1 88 ? 5.344 -14.661 -3.773 1.00 67.31 88 ASP A O 1
ATOM 648 N N . GLY A 1 89 ? 5.679 -13.078 -2.230 1.00 61.75 89 GLY A N 1
ATOM 649 C CA . GLY A 1 89 ? 4.752 -12.097 -2.800 1.00 61.75 89 GLY A CA 1
ATOM 650 C C . GLY A 1 89 ? 5.206 -11.456 -4.118 1.00 61.75 89 GLY A C 1
ATOM 651 O O . GLY A 1 89 ? 4.436 -10.691 -4.700 1.00 61.75 89 GLY A O 1
ATOM 652 N N . ILE A 1 90 ? 6.420 -11.745 -4.610 1.00 67.56 90 ILE A N 1
ATOM 653 C CA . ILE A 1 90 ? 6.877 -11.259 -5.920 1.00 67.56 90 ILE A CA 1
ATOM 654 C C . ILE A 1 90 ? 6.022 -11.884 -7.028 1.00 67.56 90 ILE A C 1
ATOM 656 O O . ILE A 1 90 ? 5.785 -13.094 -7.075 1.00 67.56 90 ILE A O 1
ATOM 660 N N . ARG A 1 91 ? 5.556 -11.044 -7.946 1.00 68.56 91 ARG A N 1
ATOM 661 C CA . ARG A 1 91 ? 4.860 -11.427 -9.175 1.00 68.56 91 ARG A CA 1
ATOM 662 C C . ARG A 1 91 ? 5.644 -10.897 -10.357 1.00 68.56 91 ARG A C 1
ATOM 664 O O . ARG A 1 91 ? 6.052 -9.744 -10.333 1.00 68.56 91 ARG A O 1
ATOM 671 N N . LEU A 1 92 ? 5.851 -11.728 -11.368 1.00 64.38 92 LEU A N 1
ATOM 672 C CA . LEU A 1 92 ? 6.284 -11.251 -12.676 1.00 64.38 92 LEU A CA 1
ATOM 673 C C . LEU A 1 92 ? 5.035 -10.822 -13.445 1.00 64.38 92 LEU A C 1
ATOM 675 O O . LEU A 1 92 ? 4.002 -11.488 -13.365 1.00 64.38 92 LEU A O 1
ATOM 679 N N . LEU A 1 93 ? 5.115 -9.673 -14.102 1.00 64.81 93 LEU A N 1
ATOM 680 C CA . LEU A 1 93 ? 4.052 -9.110 -14.915 1.00 64.81 93 LEU A CA 1
ATOM 681 C C . LEU A 1 93 ? 4.557 -9.060 -16.350 1.00 64.81 93 LEU A C 1
ATOM 683 O O . LEU A 1 93 ? 5.409 -8.233 -16.666 1.00 64.81 93 LEU A O 1
ATOM 687 N N . ASP A 1 94 ? 3.994 -9.930 -17.187 1.00 56.41 94 ASP A N 1
ATOM 688 C CA . ASP A 1 94 ? 4.350 -10.060 -18.607 1.00 56.41 94 ASP A CA 1
ATOM 689 C C . ASP A 1 94 ? 3.925 -8.827 -19.429 1.00 56.41 94 ASP A C 1
ATOM 691 O O . ASP A 1 94 ? 4.371 -8.620 -20.553 1.00 56.41 94 ASP A O 1
ATOM 695 N N . SER A 1 95 ? 3.022 -8.005 -18.884 1.00 59.62 95 SER A N 1
ATOM 696 C CA . SER A 1 95 ? 2.618 -6.723 -19.461 1.00 59.62 95 SER A CA 1
ATOM 697 C C . SER A 1 95 ? 2.104 -5.772 -18.383 1.00 59.62 95 SER A C 1
ATOM 699 O O . SER A 1 95 ? 1.444 -6.175 -17.415 1.00 59.62 95 SER A O 1
ATOM 701 N N . VAL A 1 96 ? 2.385 -4.479 -18.556 1.00 63.53 96 VAL A N 1
ATOM 702 C CA . VAL A 1 96 ? 1.872 -3.418 -17.683 1.00 63.53 96 VAL A CA 1
ATOM 703 C C . VAL A 1 96 ? 1.322 -2.277 -18.530 1.00 63.53 96 VAL A C 1
ATOM 705 O O . VAL A 1 96 ? 2.055 -1.523 -19.172 1.00 63.53 96 VAL A O 1
ATOM 708 N N . GLY A 1 97 ? -0.005 -2.138 -18.523 1.00 6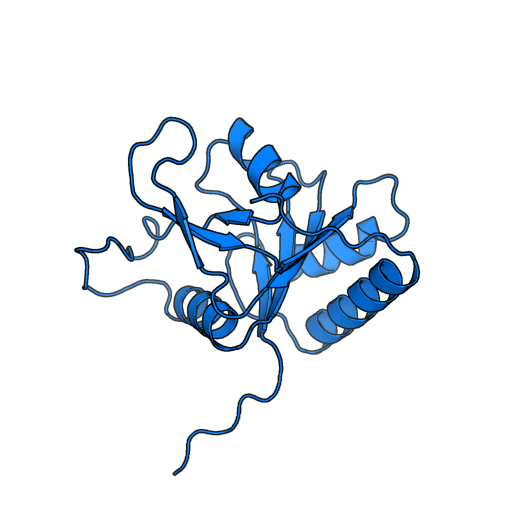5.94 97 GLY A N 1
ATOM 709 C CA . GLY A 1 97 ? -0.698 -1.237 -19.441 1.00 65.94 97 GLY A CA 1
ATOM 710 C C . GLY A 1 97 ? -0.503 -1.681 -20.893 1.00 65.94 97 GLY A C 1
ATOM 711 O O . GLY A 1 97 ? -0.823 -2.812 -21.234 1.00 65.94 97 GLY A O 1
ATOM 712 N N . THR A 1 98 ? 0.017 -0.793 -21.741 1.00 60.31 98 THR A N 1
ATOM 713 C CA . THR A 1 98 ? 0.282 -1.056 -23.170 1.00 60.31 98 THR A CA 1
ATOM 714 C C . THR A 1 98 ? 1.754 -1.357 -23.462 1.00 60.31 98 THR A C 1
ATOM 716 O O . THR A 1 98 ? 2.195 -1.176 -24.596 1.00 60.31 98 THR A O 1
ATOM 719 N N . LYS A 1 99 ? 2.553 -1.667 -22.437 1.00 59.50 99 LYS A N 1
ATOM 720 C CA . LYS A 1 99 ? 3.999 -1.825 -22.576 1.00 59.50 99 LYS A CA 1
ATOM 721 C C . LYS A 1 99 ? 4.414 -3.276 -22.345 1.00 59.50 99 LYS A C 1
ATOM 723 O O . LYS A 1 99 ? 4.022 -3.873 -21.342 1.00 59.50 99 LYS A O 1
ATOM 728 N N . ASP A 1 100 ? 5.255 -3.769 -23.250 1.00 57.78 100 ASP A N 1
ATOM 729 C CA . ASP A 1 100 ? 5.772 -5.141 -23.289 1.00 57.78 100 ASP A CA 1
ATOM 730 C C . ASP A 1 100 ? 7.157 -5.224 -22.627 1.00 57.78 100 ASP A C 1
ATOM 732 O O . ASP A 1 100 ? 8.154 -5.562 -23.263 1.00 57.78 100 ASP A O 1
ATOM 736 N N . TYR A 1 101 ? 7.248 -4.832 -21.356 1.00 57.31 101 TYR A N 1
ATOM 737 C CA . TYR A 1 101 ? 8.446 -5.082 -20.555 1.00 57.31 101 TYR A CA 1
ATOM 738 C C . TYR A 1 101 ? 8.095 -5.798 -19.254 1.00 57.31 101 TYR A C 1
ATOM 740 O O . TYR A 1 101 ? 7.088 -5.483 -18.616 1.00 57.31 101 TYR A O 1
ATOM 748 N N . ASP A 1 102 ? 8.966 -6.726 -18.856 1.00 56.94 102 ASP A N 1
ATOM 749 C CA . ASP A 1 102 ? 8.823 -7.521 -17.639 1.00 56.94 102 ASP A CA 1
ATOM 750 C C . ASP A 1 102 ? 8.959 -6.617 -16.405 1.00 56.94 102 ASP A C 1
ATOM 752 O O . ASP A 1 102 ? 10.051 -6.146 -16.067 1.00 56.94 102 ASP A O 1
ATOM 756 N N . LEU A 1 103 ? 7.850 -6.370 -15.705 1.00 66.31 103 LEU A N 1
ATOM 757 C CA . LEU A 1 103 ? 7.872 -5.719 -14.392 1.00 66.31 103 LEU A CA 1
ATOM 758 C C . LEU A 1 103 ? 7.706 -6.736 -13.277 1.00 66.31 103 LEU A C 1
ATOM 760 O O . LEU A 1 103 ? 7.051 -7.764 -13.445 1.00 66.31 103 LEU A O 1
ATOM 764 N N . LYS A 1 104 ? 8.246 -6.418 -12.095 1.00 71.38 104 LYS A N 1
ATOM 765 C CA . LYS A 1 104 ? 7.895 -7.161 -10.884 1.00 71.38 104 LYS A CA 1
ATOM 766 C C . LYS A 1 104 ? 6.887 -6.378 -10.068 1.00 71.38 104 LYS A C 1
ATOM 768 O O . LYS A 1 104 ? 7.026 -5.177 -9.848 1.00 71.38 104 LYS A O 1
ATOM 773 N N . GLY A 1 105 ? 5.873 -7.080 -9.601 1.00 77.31 105 GLY A N 1
ATOM 774 C CA . GLY A 1 105 ? 4.969 -6.597 -8.583 1.00 77.31 105 GLY A CA 1
ATOM 775 C C . GLY A 1 105 ? 5.243 -7.258 -7.242 1.00 77.31 105 GLY A C 1
ATOM 776 O O . GLY A 1 105 ? 5.777 -8.364 -7.178 1.00 77.31 105 GLY A O 1
ATOM 777 N N . LEU A 1 106 ? 4.846 -6.588 -6.170 1.00 81.81 106 LEU A N 1
ATOM 778 C CA . LEU A 1 106 ? 4.714 -7.168 -4.846 1.00 81.81 106 LEU A CA 1
ATOM 779 C C . LEU A 1 106 ? 3.220 -7.205 -4.514 1.00 81.81 106 LEU A C 1
ATOM 781 O O . LEU A 1 106 ? 2.559 -6.170 -4.419 1.00 81.81 106 LEU A O 1
ATOM 785 N N . GLN A 1 107 ? 2.670 -8.408 -4.410 1.00 87.88 107 GLN A N 1
ATOM 786 C CA . GLN A 1 107 ? 1.250 -8.627 -4.172 1.00 87.88 107 GLN A CA 1
ATOM 787 C C . GLN A 1 107 ? 0.996 -8.778 -2.672 1.00 87.88 107 GLN A C 1
ATOM 789 O O . GLN A 1 107 ? 1.645 -9.586 -2.002 1.00 87.88 107 GLN A O 1
ATOM 794 N N . PHE A 1 108 ? 0.027 -8.031 -2.144 1.00 91.56 108 PHE A N 1
ATOM 795 C CA . PHE A 1 108 ? -0.486 -8.310 -0.806 1.00 91.56 108 PHE A CA 1
ATOM 796 C C . PHE A 1 108 ? -1.112 -9.702 -0.754 1.00 91.56 108 PHE A C 1
ATOM 798 O O . PHE A 1 108 ? -1.869 -10.060 -1.648 1.00 91.56 108 PHE A O 1
ATOM 805 N N . GLU A 1 109 ? -0.840 -10.457 0.301 1.00 91.19 109 GLU A N 1
ATOM 806 C CA . GLU A 1 109 ? -1.558 -11.683 0.640 1.00 91.19 109 GLU A CA 1
ATOM 807 C C . GLU A 1 109 ? -2.967 -11.360 1.146 1.00 91.19 109 GLU A C 1
ATOM 809 O O . GLU A 1 109 ? -3.942 -11.984 0.729 1.00 91.19 109 GLU A O 1
ATOM 814 N N . GLU A 1 110 ? -3.079 -10.318 1.972 1.00 93.94 110 GLU A N 1
ATOM 815 C CA . GLU A 1 110 ? -4.340 -9.805 2.502 1.00 93.94 110 GLU A CA 1
ATOM 816 C C . GLU A 1 110 ? -4.324 -8.281 2.527 1.00 93.94 110 GLU A C 1
ATOM 818 O O . GLU A 1 110 ? -3.312 -7.668 2.854 1.00 93.94 110 GLU A O 1
ATOM 823 N N . TYR A 1 111 ? -5.432 -7.643 2.165 1.00 95.62 111 TYR A N 1
ATOM 824 C CA . TYR A 1 111 ? -5.470 -6.195 1.967 1.00 95.62 111 TYR A CA 1
ATOM 825 C C . TYR A 1 111 ? -6.878 -5.620 2.097 1.00 95.62 111 TYR A C 1
ATOM 827 O O . TYR A 1 111 ? -7.855 -6.355 2.070 1.00 95.62 111 TYR A O 1
ATOM 835 N N . ALA A 1 112 ? -7.000 -4.300 2.175 1.00 96.50 112 ALA A N 1
ATOM 836 C CA . ALA A 1 112 ? -8.259 -3.557 2.160 1.00 96.50 112 ALA A CA 1
ATOM 837 C C . ALA A 1 112 ? -8.107 -2.279 1.317 1.00 96.50 112 ALA A C 1
ATOM 839 O O . ALA A 1 112 ? -7.003 -1.743 1.214 1.00 96.50 112 ALA A O 1
ATOM 840 N N . VAL A 1 113 ? -9.199 -1.781 0.715 1.00 94.88 113 VAL A N 1
ATOM 841 C CA . VAL A 1 113 ? -9.237 -0.429 0.109 1.00 94.88 113 VAL A CA 1
ATOM 842 C C . VAL A 1 113 ? -9.960 0.516 1.032 1.00 94.88 113 VAL A C 1
ATOM 844 O O . VAL A 1 113 ? -11.053 0.211 1.509 1.00 94.88 113 VAL A O 1
ATOM 847 N N . LEU A 1 114 ? -9.390 1.700 1.172 1.00 95.25 114 LEU A N 1
ATOM 848 C CA . LEU A 1 114 ? -9.976 2.830 1.858 1.00 95.25 114 LEU A CA 1
ATOM 849 C C . LEU A 1 114 ? -10.116 3.975 0.850 1.00 95.25 114 LEU A C 1
ATOM 851 O O . LEU A 1 114 ? -9.159 4.330 0.158 1.00 95.25 114 LEU A O 1
ATOM 855 N N . GLY A 1 115 ? -11.316 4.542 0.759 1.00 93.31 115 GLY A N 1
ATOM 856 C CA . GLY A 1 115 ? -11.597 5.771 0.011 1.00 93.31 115 GLY A CA 1
ATOM 857 C C . GLY A 1 115 ? -12.067 6.893 0.948 1.00 93.31 115 GLY A C 1
ATOM 858 O O . GLY A 1 115 ? -12.308 6.617 2.118 1.00 93.31 115 GLY A O 1
ATOM 859 N N . PRO A 1 116 ? -12.256 8.137 0.464 1.00 90.38 116 PRO A N 1
ATOM 860 C CA . PRO A 1 116 ? -12.578 9.310 1.282 1.00 90.38 116 PRO A CA 1
ATOM 861 C C . PRO A 1 116 ? -13.797 9.197 2.202 1.00 90.38 116 PRO A C 1
ATOM 863 O O . PRO A 1 116 ? -13.883 9.946 3.167 1.00 90.38 116 PRO A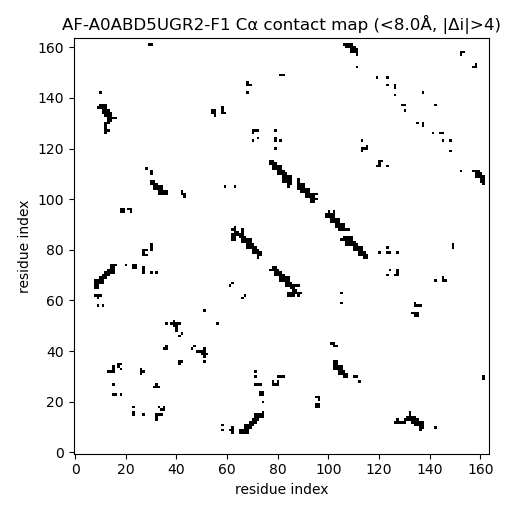 O 1
ATOM 866 N N . GLY A 1 117 ? -14.742 8.300 1.905 1.00 90.56 117 GLY A N 1
ATOM 867 C CA . GLY A 1 117 ? -15.901 8.038 2.766 1.00 90.56 117 GLY A CA 1
ATOM 868 C C . GLY A 1 117 ? -15.606 7.134 3.968 1.00 90.56 117 GLY A C 1
ATOM 869 O O . GLY A 1 117 ? -16.476 6.948 4.811 1.00 90.56 117 GLY A O 1
ATOM 870 N N . ASP A 1 118 ? -14.408 6.555 4.049 1.00 94.00 118 ASP A N 1
ATOM 871 C CA . ASP A 1 118 ? -13.983 5.708 5.158 1.00 94.00 118 ASP A CA 1
ATOM 872 C C . ASP A 1 118 ? -13.398 6.553 6.299 1.00 94.00 118 ASP A C 1
ATOM 874 O O . ASP A 1 118 ? -12.506 7.374 6.075 1.00 94.00 118 ASP A O 1
ATOM 878 N N . GLY A 1 119 ? -13.844 6.325 7.538 1.00 93.12 119 GLY A N 1
ATOM 879 C CA . GLY A 1 119 ? -13.349 7.055 8.712 1.00 93.12 119 GLY A CA 1
ATOM 880 C C . GLY A 1 119 ? -11.840 6.911 8.948 1.00 93.12 119 GLY A C 1
ATOM 881 O O . GLY A 1 119 ? -11.215 7.805 9.517 1.00 93.12 119 GLY A O 1
ATOM 882 N N . ARG A 1 120 ? -11.222 5.832 8.455 1.00 94.69 120 ARG A N 1
ATOM 883 C CA . ARG A 1 120 ? -9.777 5.566 8.566 1.00 94.69 120 ARG A CA 1
ATOM 884 C C . ARG A 1 120 ? -8.976 6.109 7.390 1.00 94.69 120 ARG A C 1
ATOM 886 O O . ARG A 1 120 ? -7.748 6.022 7.389 1.00 94.69 120 ARG A O 1
ATOM 893 N N . TYR A 1 121 ? -9.640 6.685 6.388 1.00 93.81 121 TYR A N 1
ATOM 894 C CA . TYR A 1 121 ? -8.986 7.181 5.182 1.00 93.81 121 TYR A CA 1
ATOM 895 C C . TYR A 1 121 ? -7.896 8.211 5.482 1.00 93.81 121 TYR A C 1
ATOM 897 O O . TYR A 1 121 ? -6.803 8.132 4.926 1.00 93.81 121 TYR A O 1
ATOM 905 N N . GLY A 1 122 ? -8.173 9.156 6.387 1.00 93.69 122 GLY A N 1
ATOM 906 C CA . GLY A 1 122 ? -7.209 10.186 6.783 1.00 93.69 122 GLY A CA 1
ATOM 907 C C . GLY A 1 122 ? -5.927 9.593 7.371 1.00 93.69 122 GLY A C 1
ATOM 908 O O . GLY A 1 122 ? -4.835 9.979 6.963 1.00 93.69 122 GLY A O 1
ATOM 909 N N . ARG A 1 123 ? -6.070 8.593 8.249 1.00 94.44 123 ARG A N 1
ATOM 910 C CA . ARG A 1 123 ? -4.960 7.845 8.858 1.00 94.44 123 ARG A CA 1
ATOM 911 C C . ARG A 1 123 ? -4.138 7.104 7.802 1.00 94.44 123 ARG A C 1
ATOM 913 O O . ARG A 1 123 ? -2.929 7.284 7.709 1.00 94.44 123 ARG A O 1
ATOM 920 N N . ALA A 1 124 ? -4.801 6.350 6.924 1.00 93.31 124 ALA A N 1
ATOM 921 C CA . ALA A 1 124 ? -4.130 5.643 5.834 1.00 93.31 124 ALA A CA 1
ATOM 922 C C . ALA A 1 124 ? -3.411 6.599 4.862 1.00 93.31 124 ALA A C 1
ATOM 924 O O . ALA A 1 124 ? -2.331 6.283 4.359 1.00 93.31 124 ALA A O 1
ATOM 925 N N . LYS A 1 125 ? -3.987 7.784 4.617 1.00 92.75 125 LYS A N 1
ATOM 926 C CA . LYS A 1 125 ? -3.393 8.850 3.797 1.00 92.75 125 LYS A CA 1
ATOM 927 C C . LYS A 1 125 ? -2.142 9.433 4.418 1.00 92.75 125 LYS A C 1
ATOM 929 O O . LYS A 1 125 ? -1.178 9.649 3.687 1.00 92.75 125 LYS A O 1
ATOM 934 N N . ASP A 1 126 ? -2.147 9.657 5.722 1.00 92.56 126 ASP A N 1
ATOM 935 C CA . ASP A 1 126 ? -0.981 10.146 6.449 1.00 92.56 126 ASP A CA 1
ATOM 936 C C . ASP A 1 126 ? 0.177 9.132 6.409 1.00 92.56 126 ASP A C 1
ATOM 938 O O . ASP A 1 126 ? 1.279 9.462 5.961 1.00 92.56 126 ASP A O 1
ATOM 942 N N . ILE A 1 127 ? -0.098 7.856 6.715 1.00 92.06 127 ILE A N 1
ATOM 943 C CA . ILE A 1 127 ? 0.887 6.766 6.590 1.00 92.06 127 ILE A CA 1
ATOM 944 C C . ILE A 1 127 ? 1.445 6.719 5.160 1.00 92.06 127 ILE A C 1
ATOM 946 O O . ILE A 1 127 ? 2.659 6.752 4.951 1.00 92.06 127 ILE A O 1
ATOM 950 N N . SER A 1 128 ? 0.562 6.704 4.158 1.00 87.94 128 SER A N 1
ATOM 951 C CA . SER A 1 128 ? 0.958 6.616 2.751 1.00 87.94 128 SER A CA 1
ATOM 952 C C . SER A 1 128 ? 1.722 7.853 2.252 1.00 87.94 128 SER A C 1
ATOM 954 O O . SER A 1 128 ? 2.572 7.760 1.366 1.00 87.94 128 SER A O 1
ATOM 956 N N . GLY A 1 129 ? 1.457 9.025 2.831 1.00 85.50 129 GLY A N 1
ATOM 957 C CA . GLY A 1 129 ? 2.152 10.278 2.537 1.00 85.50 129 GLY A CA 1
ATOM 958 C C . GLY A 1 129 ? 3.609 10.308 3.001 1.00 85.50 129 GLY A C 1
ATOM 959 O O . GLY A 1 129 ? 4.408 11.032 2.409 1.00 85.50 129 GLY A O 1
ATOM 960 N N . THR A 1 130 ? 3.972 9.485 3.989 1.00 82.31 130 THR A N 1
ATOM 961 C CA . THR A 1 130 ? 5.278 9.528 4.677 1.00 82.31 130 THR A CA 1
ATOM 962 C C . THR A 1 130 ? 6.474 9.355 3.731 1.00 82.31 130 THR A C 1
ATOM 964 O O . THR A 1 130 ? 7.522 9.961 3.939 1.00 82.31 130 THR A O 1
ATOM 967 N N . LEU A 1 131 ? 6.335 8.554 2.669 1.00 69.62 131 LEU A N 1
ATOM 968 C CA . LEU A 1 131 ? 7.440 8.199 1.762 1.00 69.62 131 LEU A CA 1
ATOM 969 C C . LEU A 1 131 ? 7.332 8.847 0.372 1.00 69.62 131 LEU A C 1
ATOM 971 O O . LEU A 1 131 ? 8.110 8.540 -0.538 1.00 69.62 131 LEU A O 1
ATOM 975 N N . GLY A 1 132 ? 6.373 9.760 0.196 1.00 69.75 132 GLY A N 1
ATOM 976 C CA . GLY A 1 132 ? 6.109 10.408 -1.083 1.00 69.75 132 GLY A CA 1
ATOM 977 C C . GLY A 1 132 ? 5.696 9.394 -2.150 1.00 69.75 132 GLY A C 1
ATOM 978 O O . GLY A 1 132 ? 4.628 8.792 -2.058 1.00 69.75 132 GLY A O 1
ATOM 979 N N . SER A 1 133 ? 6.526 9.239 -3.182 1.00 67.00 133 SER A N 1
ATOM 980 C CA . SER A 1 133 ? 6.287 8.299 -4.288 1.00 67.00 133 SER A CA 1
ATOM 981 C C . SER A 1 133 ? 7.442 7.317 -4.483 1.00 67.00 133 SER A C 1
ATOM 983 O O . SER A 1 133 ? 7.712 6.893 -5.602 1.00 67.00 133 SER A O 1
ATOM 985 N N . THR A 1 134 ? 8.159 6.997 -3.403 1.00 71.69 134 THR A N 1
ATOM 986 C CA . THR A 1 134 ? 9.283 6.048 -3.415 1.00 71.69 134 THR A CA 1
ATOM 987 C C . THR A 1 134 ? 8.968 4.854 -2.527 1.00 71.69 134 THR A C 1
ATOM 989 O O . THR A 1 134 ? 8.382 5.020 -1.464 1.00 71.69 134 THR A O 1
ATOM 992 N N . VAL A 1 135 ? 9.414 3.663 -2.921 1.00 78.56 135 VAL A N 1
ATOM 993 C CA . VAL A 1 135 ? 9.366 2.468 -2.070 1.00 78.56 135 VAL A CA 1
ATOM 994 C C . VAL A 1 135 ? 10.462 2.559 -1.007 1.00 78.56 135 VAL A C 1
ATOM 996 O O . VAL A 1 135 ? 11.648 2.576 -1.340 1.00 78.56 135 VAL A O 1
ATOM 999 N N . ARG A 1 136 ? 10.083 2.650 0.269 1.00 77.62 136 ARG A N 1
ATOM 1000 C CA . ARG A 1 136 ? 11.008 2.703 1.415 1.00 77.62 136 ARG A CA 1
ATOM 1001 C C . ARG A 1 136 ? 10.387 2.044 2.645 1.00 77.62 136 ARG A C 1
ATOM 1003 O O . ARG A 1 136 ? 9.187 1.783 2.661 1.00 77.62 136 ARG A O 1
ATOM 1010 N N . HIS A 1 137 ? 11.210 1.818 3.667 1.00 83.94 137 HIS A N 1
ATOM 1011 C CA . HIS A 1 137 ? 10.733 1.426 4.989 1.00 83.94 137 HIS A CA 1
ATOM 1012 C C . HIS A 1 137 ? 10.018 2.592 5.679 1.00 83.94 137 HIS A C 1
ATOM 1014 O O . HIS A 1 137 ? 10.484 3.733 5.606 1.00 83.94 137 HIS A O 1
ATOM 1020 N N . LEU A 1 138 ? 8.898 2.303 6.337 1.00 86.88 138 LEU A N 1
ATOM 1021 C CA . LEU A 1 138 ? 8.226 3.252 7.218 1.00 86.88 138 LEU A CA 1
ATOM 1022 C C . LEU A 1 138 ? 9.031 3.459 8.513 1.00 86.88 138 LEU A C 1
ATOM 1024 O O . LEU A 1 138 ? 9.633 2.503 9.001 1.00 86.88 138 LEU A O 1
ATOM 1028 N N . PRO A 1 139 ? 9.011 4.675 9.088 1.00 89.12 139 PRO A N 1
ATOM 1029 C CA . PRO A 1 139 ? 9.396 4.901 10.480 1.00 89.12 139 PRO A CA 1
ATOM 1030 C C . PRO A 1 139 ? 8.586 4.024 11.451 1.00 89.12 139 PRO A C 1
ATOM 1032 O O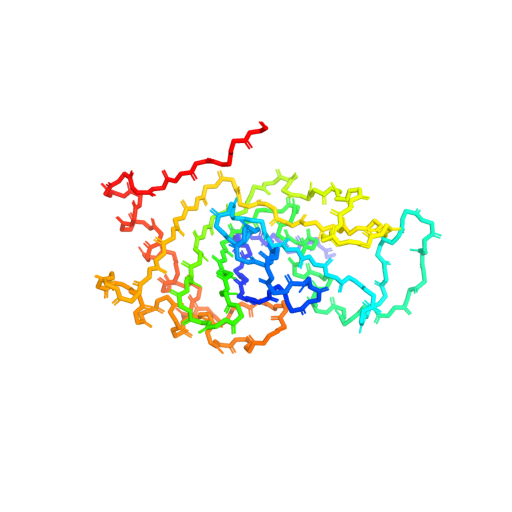 . PRO A 1 139 ? 7.433 3.694 11.161 1.00 89.12 139 PRO A O 1
ATOM 1035 N N . ASP A 1 140 ? 9.163 3.677 12.604 1.00 88.62 140 ASP A N 1
ATOM 1036 C CA . ASP A 1 140 ? 8.573 2.725 13.561 1.00 88.62 140 ASP A CA 1
ATOM 1037 C C . ASP A 1 140 ? 7.187 3.148 14.071 1.00 88.62 140 ASP A C 1
ATOM 1039 O O . ASP A 1 140 ? 6.297 2.308 14.209 1.00 88.62 140 ASP A O 1
ATOM 1043 N N . ASP A 1 141 ? 6.963 4.446 14.297 1.00 90.62 141 ASP A N 1
ATOM 1044 C CA . ASP A 1 141 ? 5.667 4.993 14.713 1.00 90.62 141 ASP A CA 1
ATOM 1045 C C . ASP A 1 141 ? 4.601 4.789 13.628 1.00 90.62 141 ASP A C 1
ATOM 1047 O O . ASP A 1 141 ? 3.505 4.309 13.913 1.00 90.62 141 ASP A O 1
ATOM 1051 N N . LYS A 1 142 ? 4.940 5.058 12.361 1.00 92.50 142 LYS A N 1
ATOM 1052 C CA . LYS A 1 142 ? 4.045 4.816 11.217 1.00 92.50 142 LYS A CA 1
ATOM 1053 C C . LYS A 1 142 ? 3.833 3.331 10.950 1.00 92.50 142 LYS A C 1
ATOM 1055 O O . LYS A 1 142 ? 2.753 2.936 10.514 1.00 92.50 142 LYS A O 1
ATOM 1060 N N . ALA A 1 143 ? 4.842 2.501 11.198 1.00 91.25 143 ALA A N 1
ATOM 1061 C CA . ALA A 1 143 ? 4.715 1.055 11.100 1.00 91.25 143 ALA A CA 1
ATOM 1062 C C . ALA A 1 143 ? 3.767 0.511 12.180 1.00 91.25 143 ALA A C 1
ATOM 1064 O O . ALA A 1 143 ? 2.902 -0.305 11.866 1.00 91.25 143 ALA A O 1
ATOM 1065 N N . ALA A 1 144 ? 3.879 0.984 13.425 1.00 92.75 144 ALA A N 1
ATOM 1066 C CA . ALA A 1 144 ? 2.953 0.645 14.505 1.00 92.75 144 ALA A CA 1
ATOM 1067 C C . ALA A 1 144 ? 1.519 1.097 14.185 1.00 92.75 144 ALA A C 1
ATOM 1069 O O . ALA A 1 144 ? 0.588 0.299 14.303 1.00 92.75 144 ALA A O 1
ATOM 1070 N N . ASP A 1 145 ? 1.362 2.322 13.682 1.00 94.75 145 ASP A N 1
ATOM 1071 C CA . ASP A 1 145 ? 0.075 2.882 13.260 1.00 94.75 145 ASP A CA 1
ATOM 1072 C C . ASP A 1 145 ? -0.584 2.039 12.149 1.00 94.75 145 ASP A C 1
ATOM 1074 O O . ASP A 1 145 ? -1.774 1.726 12.191 1.00 94.75 145 ASP A O 1
ATOM 1078 N N . LEU A 1 146 ? 0.208 1.577 11.177 1.00 95.25 146 LEU A N 1
ATOM 1079 C CA . LEU A 1 146 ? -0.271 0.681 10.126 1.00 95.25 146 LEU A CA 1
ATOM 1080 C C . LEU A 1 146 ? -0.652 -0.711 10.659 1.00 95.25 146 LEU A C 1
ATOM 1082 O O . LEU A 1 146 ? -1.617 -1.301 10.171 1.00 95.25 146 LEU A O 1
ATOM 1086 N N . ARG A 1 147 ? 0.076 -1.250 11.646 1.00 95.38 147 ARG A N 1
ATOM 1087 C CA . ARG A 1 147 ? -0.255 -2.546 12.273 1.00 95.38 147 ARG A CA 1
ATOM 1088 C C . ARG A 1 147 ? -1.601 -2.487 12.988 1.00 95.38 147 ARG A C 1
ATOM 1090 O O . ARG A 1 147 ? -2.401 -3.406 12.823 1.00 95.38 147 ARG A O 1
ATOM 1097 N N . GLU A 1 148 ? -1.859 -1.417 13.733 1.00 96.62 148 GLU A N 1
ATOM 1098 C CA . GLU A 1 148 ? -3.140 -1.212 14.413 1.00 96.62 148 GLU A CA 1
ATOM 1099 C C . GLU A 1 148 ? -4.284 -1.037 13.405 1.00 96.62 148 GLU A C 1
ATOM 1101 O O . GLU A 1 148 ? -5.292 -1.735 13.503 1.00 96.62 148 GLU A O 1
ATOM 1106 N N . LEU A 1 149 ? -4.093 -0.218 12.363 1.00 96.94 149 LEU A N 1
ATOM 1107 C CA . LEU A 1 149 ? -5.076 -0.075 11.286 1.00 96.94 149 LEU A CA 1
ATOM 1108 C C . LEU A 1 149 ? -5.437 -1.426 10.642 1.00 96.94 149 LEU A C 1
ATOM 1110 O O . LEU A 1 149 ? -6.608 -1.701 10.385 1.00 96.94 149 LEU A O 1
ATOM 1114 N N . LEU A 1 150 ? -4.446 -2.280 10.373 1.00 96.69 150 LEU A N 1
ATOM 1115 C CA . LEU A 1 150 ? -4.691 -3.609 9.806 1.00 96.69 150 LEU A CA 1
ATOM 1116 C C . LEU A 1 150 ? -5.453 -4.522 10.774 1.00 96.69 150 LEU A C 1
ATOM 1118 O O . LEU A 1 150 ? -6.339 -5.248 10.330 1.00 96.69 150 LEU A O 1
ATOM 1122 N N . ALA A 1 151 ? -5.146 -4.470 12.072 1.00 96.25 151 ALA A N 1
ATOM 1123 C CA . ALA A 1 151 ? -5.859 -5.244 13.086 1.00 96.25 151 ALA A CA 1
ATOM 1124 C C . ALA A 1 151 ? -7.336 -4.827 13.198 1.00 96.25 151 ALA A C 1
ATOM 1126 O O . ALA A 1 151 ? -8.211 -5.687 13.284 1.00 96.25 151 ALA A O 1
ATOM 1127 N N . GLU A 1 152 ? -7.634 -3.526 13.128 1.00 97.19 152 GLU A N 1
ATOM 1128 C CA . GLU A 1 152 ? -9.012 -3.019 13.102 1.00 97.19 152 GLU A CA 1
ATOM 1129 C C . GLU A 1 152 ? -9.788 -3.526 11.878 1.00 97.19 152 GLU A C 1
ATOM 1131 O O . GLU A 1 152 ? -10.916 -4.002 11.995 1.00 97.19 152 GLU A O 1
ATOM 1136 N N . LEU A 1 153 ? -9.182 -3.441 10.691 1.00 97.12 153 LEU A N 1
ATOM 1137 C CA . LEU A 1 153 ? -9.814 -3.873 9.441 1.00 97.12 153 LEU A CA 1
ATOM 1138 C C . LEU A 1 153 ? -10.037 -5.390 9.400 1.00 97.12 153 LEU A C 1
ATOM 1140 O O . LEU A 1 153 ? -11.028 -5.859 8.839 1.00 97.12 153 LEU A O 1
ATOM 1144 N N . GLU A 1 154 ? -9.128 -6.153 9.997 1.00 96.50 154 GLU A N 1
ATOM 1145 C CA . GLU A 1 154 ? -9.247 -7.599 10.160 1.00 96.50 154 GLU A CA 1
ATOM 1146 C C . GLU A 1 154 ? -10.365 -7.980 11.130 1.00 96.50 154 GLU A C 1
ATOM 1148 O O . GLU A 1 154 ? -11.191 -8.827 10.789 1.00 96.50 154 GLU A O 1
ATOM 1153 N N . ALA A 1 155 ? -10.458 -7.310 12.282 1.00 96.69 155 ALA A N 1
ATOM 1154 C CA . ALA A 1 155 ? -11.532 -7.530 13.250 1.00 96.69 155 ALA A CA 1
ATOM 1155 C C . ALA A 1 155 ? -12.928 -7.263 12.655 1.00 96.69 155 ALA A C 1
ATOM 1157 O O . ALA A 1 155 ? -13.905 -7.899 13.044 1.00 96.69 155 ALA A O 1
ATOM 1158 N N . GLU A 1 156 ? -13.022 -6.361 11.677 1.00 95.81 156 GLU A N 1
ATOM 1159 C CA . GLU A 1 156 ? -14.256 -6.064 10.941 1.00 95.81 156 GLU A CA 1
ATOM 1160 C C . GLU A 1 156 ? -14.502 -6.972 9.725 1.00 95.81 156 GLU A C 1
ATOM 1162 O O . GLU A 1 156 ? -15.48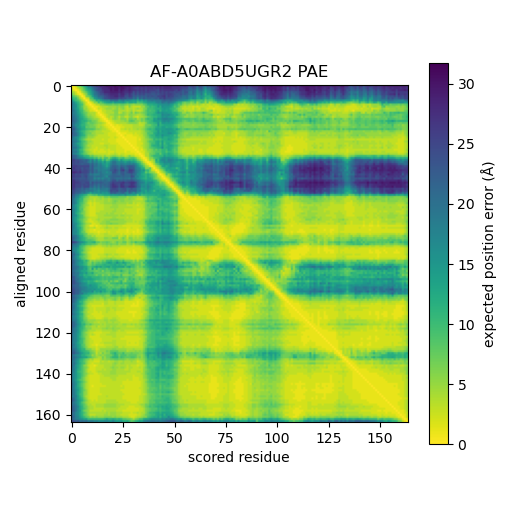4 -6.784 9.006 1.00 95.81 156 GLU A O 1
ATOM 1167 N N . GLY A 1 157 ? -13.614 -7.930 9.443 1.00 95.56 157 GLY A N 1
ATOM 1168 C CA . GLY A 1 157 ? -13.739 -8.823 8.288 1.00 95.56 157 GLY A CA 1
ATOM 1169 C C . GLY A 1 157 ? -13.595 -8.113 6.938 1.00 95.56 157 GLY A C 1
ATOM 1170 O O . GLY A 1 157 ? -14.114 -8.584 5.928 1.00 95.56 157 GLY A O 1
ATOM 1171 N N . ARG A 1 158 ? -12.908 -6.965 6.900 1.00 95.50 158 ARG A N 1
ATOM 1172 C CA . ARG A 1 158 ? -12.738 -6.144 5.686 1.00 95.50 158 ARG A CA 1
ATOM 1173 C C . ARG A 1 158 ? -11.527 -6.532 4.846 1.00 95.50 158 ARG A C 1
ATOM 1175 O O . ARG A 1 158 ? -1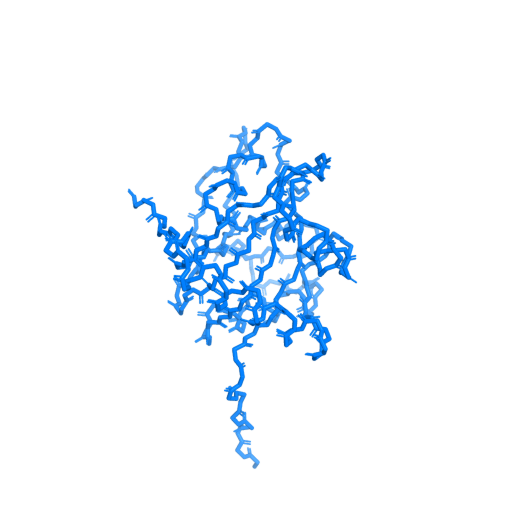1.357 -6.016 3.739 1.00 95.50 158 ARG A O 1
ATOM 1182 N N . MET A 1 159 ? -10.684 -7.414 5.373 1.00 96.31 159 MET A N 1
ATOM 1183 C CA . MET A 1 159 ? -9.523 -7.931 4.665 1.00 96.31 159 MET A CA 1
ATOM 1184 C C . MET A 1 159 ? -9.975 -8.873 3.549 1.00 96.31 159 MET A C 1
ATOM 1186 O O . MET A 1 159 ? -10.768 -9.790 3.747 1.00 96.31 159 MET A O 1
ATOM 1190 N N . ARG A 1 160 ? -9.452 -8.640 2.353 1.00 94.75 160 ARG A N 1
ATOM 1191 C CA . ARG A 1 160 ? -9.665 -9.455 1.156 1.00 94.75 160 ARG A CA 1
ATOM 1192 C C . ARG A 1 160 ? -8.360 -10.114 0.748 1.00 94.75 160 ARG A C 1
ATOM 1194 O O . ARG A 1 160 ? -7.283 -9.590 1.020 1.00 94.75 160 ARG A O 1
ATOM 1201 N N . ARG A 1 161 ? -8.472 -11.232 0.035 1.00 92.44 161 ARG A N 1
ATOM 1202 C CA . ARG A 1 161 ? -7.351 -11.927 -0.609 1.00 92.44 161 ARG A CA 1
ATOM 1203 C C . ARG A 1 161 ? -7.386 -11.680 -2.116 1.00 92.44 161 ARG A C 1
ATOM 1205 O O . ARG A 1 161 ? -8.479 -11.538 -2.670 1.00 92.44 161 ARG A O 1
ATOM 1212 N N . PRO A 1 162 ? -6.236 -11.567 -2.795 1.00 86.44 162 PRO A N 1
ATOM 1213 C CA . PRO A 1 162 ? -6.220 -11.429 -4.244 1.00 86.44 162 PRO A CA 1
ATOM 1214 C C . PRO A 1 162 ? -6.822 -12.676 -4.884 1.00 86.44 162 PRO A C 1
ATOM 1216 O O . PRO A 1 162 ? -6.543 -13.798 -4.459 1.00 86.44 162 PRO A O 1
ATOM 1219 N N . VAL A 1 163 ? -7.641 -12.476 -5.911 1.00 73.50 163 VAL A N 1
ATOM 1220 C CA . VAL A 1 163 ? -8.136 -13.578 -6.739 1.00 73.50 163 VAL A CA 1
ATOM 1221 C C . VAL A 1 163 ? -7.004 -13.954 -7.696 1.00 73.50 163 VAL A C 1
ATOM 1223 O O . VAL A 1 163 ? -6.440 -13.064 -8.331 1.00 73.50 163 VAL A O 1
ATOM 1226 N N . ARG A 1 164 ? -6.624 -15.237 -7.706 1.00 55.16 164 ARG A N 1
ATOM 1227 C CA . ARG A 1 164 ? -5.565 -15.772 -8.576 1.00 55.16 164 ARG A CA 1
ATOM 1228 C C . ARG A 1 164 ? -5.983 -15.763 -10.039 1.00 55.16 164 ARG A C 1
ATOM 1230 O O . ARG A 1 164 ? -7.175 -16.040 -10.295 1.00 55.16 164 ARG A O 1
#

Secondary structure (DSSP, 8-state):
-PPP---S-EEEEEE-TTS-HHHHHHHHHTTEEEE-GGGS----TT-----S-HHHHHHHHHHHHH-EEEEEE-TTSS-EEEEEEEEEEEEEES-BTTB-S-EEEEEEEEEEEE-TTSTTHHHHHHHHHTTTTS-EEPPHHHHHHHHHHHHHHHHTT--B----

Radius of gyration: 15.16 Å; Cα contacts (8 Å, |Δi|>4): 330; chains: 1; bounding box: 45×27×38 Å

Nearest PDB structures (foldseek):
  4geu-assembly1_B  TM=4.666E-01  e=7.576E-01  Caenorhabditis elegans
  4geu-assembly2_D-2  TM=4.616E-01  e=7.576E-01  Caenorhabditis elegans
  4geu-assembly1_A  TM=3.833E-01  e=1.097E+00  Caenorhabditis elegans
  4gfa-assembly1_C  TM=2.884E-01  e=2.035E+00  Caenorhabditis elegans
  5wyk-assembly1_MB  TM=3.554E-01  e=9.699E-01  Saccharomyces cerevisiae S288C

pLDDT: mean 76.21, std 18.16, range [33.19, 97.19]

Organism: NCBI:txid2004704

Mean predicted aligned error: 8.31 Å

Foldseek 3Di:
DDPDPPVDAFEKAAELVVFPLVQSVVCQVLQKNWDDCPVFFDVPVPGPDDTRPVFLVCSLVRCQQPKHWYWYARPVRFKIKTAIFDNNQWDWDCDGHPDRGTIIIRGGQKIAMDGPVDPCSVVSSVLNPQVPHTIHTGDPVSRVSSVVVVVVCVVVVRIDGRDD

Solvent-accessible surface area (backbone atoms only — not comparable to full-atom values): 8886 Å² total; per-residue (Å²): 133,78,82,77,81,80,83,66,62,36,33,36,17,21,39,40,77,84,43,51,73,80,47,31,50,53,34,34,76,56,38,34,46,55,45,67,32,80,90,32,42,47,77,38,100,83,48,87,71,90,61,32,57,62,61,36,51,48,43,54,52,48,21,26,71,64,9,21,37,36,31,34,37,32,95,84,68,58,40,37,23,41,32,31,33,29,62,71,20,65,37,83,31,79,55,53,74,95,40,88,53,72,34,45,26,45,32,31,48,36,27,37,81,35,36,84,90,38,91,58,28,66,59,55,48,53,52,29,52,74,47,57,71,39,59,36,72,50,58,68,68,52,36,50,52,50,52,51,54,50,51,56,38,49,77,69,66,55,55,42,64,61,84,130

Sequence (164 aa):
MGPTPHSEAVAIACENKAVPSESQGRYNATGLLVVDYSTGHSFNKDDHDGSASTTAFNAVRDASRYGGIGTIRSPDSKLITVGRYGTDGIRLLDSVGTKDYDLKGLQFEEYAVLGPGDGRYGRAKDISGTLGSTVRHLPDDKAADLRELLAELEAEGRMRRPVR